Protein AF-A0A3R8QRS7-F1 (afdb_monomer)

InterPro domains:
  IPR010985 Ribbon-helix-helix [SSF47598] (31-75)
  IPR013321 Arc-type ribbon-helix-helix [G3DSA:1.10.1220.10] (29-71)

Sequence (79 aa):
MPKNTDKLGAAMGRNPRSAGKGFASSFAEKPVVETVRLAIDLDKDFHRRLKIAAAEHGISQRDLVLNAIQKAYPELRNK

Foldseek 3Di:
DDDDDDDDPDDDDDDPPDDPPPPPPPPVPDPPDDDDDDDDDDDPVVVVVLVVVCVVVVHDSVVVVVVVCCVVPVVPVDD

Mean predicted aligned error: 16.5 Å

Solvent-accessible surface area (backbone atoms only — not comparable to full-atom values): 5606 Å² total; per-residue (Å²): 137,89,83,78,90,82,89,88,85,88,76,88,77,89,77,78,82,75,80,81,77,73,79,78,70,80,70,68,80,67,81,82,69,88,75,87,88,83,89,77,94,65,58,72,68,58,52,50,49,46,51,50,53,14,56,77,69,74,47,50,58,66,54,50,51,49,54,51,47,36,70,76,38,62,83,70,69,70,130

Structure (mmCIF, N/CA/C/O backbone):
data_AF-A0A3R8QRS7-F1
#
_entry.id   AF-A0A3R8QRS7-F1
#
loop_
_atom_site.group_PDB
_atom_site.id
_atom_site.type_symbol
_atom_site.label_atom_id
_atom_site.label_alt_id
_atom_site.label_comp_id
_atom_site.label_asym_id
_atom_site.label_entity_id
_atom_site.label_seq_id
_atom_site.pdbx_PDB_ins_code
_atom_site.Cartn_x
_atom_site.Cartn_y
_atom_site.Cartn_z
_atom_site.occupancy
_atom_site.B_iso_or_equiv
_atom_site.auth_seq_id
_atom_site.auth_comp_id
_atom_site.auth_asym_id
_atom_site.auth_atom_id
_atom_site.pdbx_PDB_model_num
ATOM 1 N N . MET A 1 1 ? 45.271 -43.605 54.244 1.00 41.50 1 MET A N 1
ATOM 2 C CA . MET A 1 1 ? 45.504 -42.433 55.117 1.00 41.50 1 MET A CA 1
ATOM 3 C C . MET A 1 1 ? 45.390 -41.166 54.274 1.00 41.50 1 MET A C 1
ATOM 5 O O . MET A 1 1 ? 46.102 -41.095 53.278 1.00 41.50 1 MET A O 1
ATOM 9 N N . PRO A 1 2 ? 44.481 -40.227 54.590 1.00 43.91 2 PRO A N 1
ATOM 10 C CA . PRO A 1 2 ? 44.296 -38.991 53.826 1.00 43.91 2 PRO A CA 1
ATOM 11 C C . PRO A 1 2 ? 45.296 -37.911 54.280 1.00 43.91 2 PRO A C 1
ATOM 13 O O . PRO A 1 2 ? 45.610 -37.827 55.465 1.00 43.91 2 PRO A O 1
ATOM 16 N N . LYS A 1 3 ? 45.806 -37.094 53.347 1.00 53.22 3 LYS A N 1
ATOM 17 C CA . LYS A 1 3 ? 46.668 -35.938 53.645 1.00 53.22 3 LYS A CA 1
ATOM 18 C C . LYS A 1 3 ? 45.871 -34.635 53.519 1.00 53.22 3 LYS A C 1
ATOM 20 O O . LYS A 1 3 ? 45.470 -34.265 52.424 1.00 53.22 3 LYS A O 1
ATOM 25 N N . ASN A 1 4 ? 45.664 -34.025 54.684 1.00 52.91 4 ASN A N 1
ATOM 26 C CA . ASN A 1 4 ? 45.436 -32.622 55.035 1.00 52.91 4 ASN A CA 1
ATOM 27 C C . ASN A 1 4 ? 44.920 -31.644 53.970 1.00 52.91 4 ASN A C 1
ATOM 29 O O . ASN A 1 4 ? 45.630 -31.222 53.060 1.00 52.91 4 ASN A O 1
ATOM 33 N N . THR A 1 5 ? 43.711 -31.165 54.254 1.00 54.91 5 THR A N 1
ATOM 34 C CA . THR A 1 5 ? 43.302 -29.770 54.112 1.00 54.91 5 THR A CA 1
ATOM 35 C C . THR A 1 5 ? 44.298 -28.847 54.816 1.00 54.91 5 THR A C 1
ATOM 37 O O . THR A 1 5 ? 44.720 -29.139 55.931 1.00 54.91 5 THR A O 1
ATOM 40 N N . ASP A 1 6 ? 44.688 -27.750 54.174 1.00 51.81 6 ASP A N 1
ATOM 41 C CA . ASP A 1 6 ? 44.518 -26.399 54.722 1.00 51.81 6 ASP A CA 1
ATOM 42 C C . ASP A 1 6 ? 45.324 -25.378 53.925 1.00 51.81 6 ASP A C 1
ATOM 44 O O . ASP A 1 6 ? 46.467 -25.605 53.538 1.00 51.81 6 ASP A O 1
ATOM 48 N N . LYS A 1 7 ? 44.710 -24.199 53.804 1.00 58.28 7 LYS A N 1
ATOM 49 C CA . LYS A 1 7 ? 45.216 -22.960 53.202 1.00 58.28 7 LYS A CA 1
ATOM 50 C C . LYS A 1 7 ? 45.119 -22.920 51.684 1.00 58.28 7 LYS A C 1
ATOM 52 O O . LYS A 1 7 ? 45.997 -23.393 50.987 1.00 58.28 7 LYS A O 1
ATOM 57 N N . LEU A 1 8 ? 44.058 -22.272 51.203 1.00 50.91 8 LEU A N 1
ATOM 58 C CA . LEU A 1 8 ? 44.107 -21.199 50.196 1.00 50.91 8 LEU A CA 1
ATOM 59 C C . LEU A 1 8 ? 42.707 -20.560 50.082 1.00 50.91 8 LEU A C 1
ATOM 61 O O . LEU A 1 8 ? 42.110 -20.449 49.019 1.00 50.91 8 LEU A O 1
ATOM 65 N N . GLY A 1 9 ? 42.156 -20.154 51.227 1.00 48.16 9 GLY A N 1
ATOM 66 C CA . GLY A 1 9 ? 41.053 -19.204 51.301 1.00 48.16 9 GLY A CA 1
ATOM 67 C C . GLY A 1 9 ? 41.589 -17.932 51.938 1.00 48.16 9 GLY A C 1
ATOM 68 O O . GLY A 1 9 ? 41.828 -17.949 53.138 1.00 48.16 9 GLY A O 1
ATOM 69 N N . ALA A 1 10 ? 41.842 -16.901 51.123 1.00 54.22 10 ALA A N 1
ATOM 70 C CA . ALA A 1 10 ? 41.949 -15.471 51.474 1.00 54.22 10 ALA A CA 1
ATOM 71 C C . ALA A 1 10 ? 42.914 -14.727 50.531 1.00 54.22 10 ALA A C 1
ATOM 73 O O . ALA A 1 10 ? 44.008 -14.334 50.920 1.00 54.22 10 ALA A O 1
ATOM 74 N N . ALA A 1 11 ? 42.491 -14.495 49.291 1.00 53.47 11 ALA A N 1
ATOM 75 C CA . ALA A 1 11 ? 42.923 -13.338 48.505 1.00 53.47 11 ALA A CA 1
ATOM 76 C C . ALA A 1 11 ? 41.834 -13.090 47.449 1.00 53.47 11 ALA A C 1
ATOM 78 O O . ALA A 1 11 ? 41.582 -13.938 46.606 1.00 53.47 11 ALA A O 1
ATOM 79 N N . MET A 1 12 ? 40.964 -12.103 47.669 1.00 51.75 12 MET A N 1
ATOM 80 C CA . MET A 1 12 ? 41.031 -10.814 46.962 1.00 51.75 12 MET A CA 1
ATOM 81 C C . MET A 1 12 ? 40.704 -10.958 45.462 1.00 51.75 12 MET A C 1
ATOM 83 O O . MET A 1 12 ? 41.461 -11.555 44.721 1.00 51.75 12 MET A O 1
ATOM 87 N N . GLY A 1 13 ? 39.617 -10.430 44.911 1.00 44.59 13 GLY A N 1
ATOM 88 C CA . GLY A 1 13 ? 38.603 -9.541 45.445 1.00 44.59 13 GLY A CA 1
ATOM 89 C C . 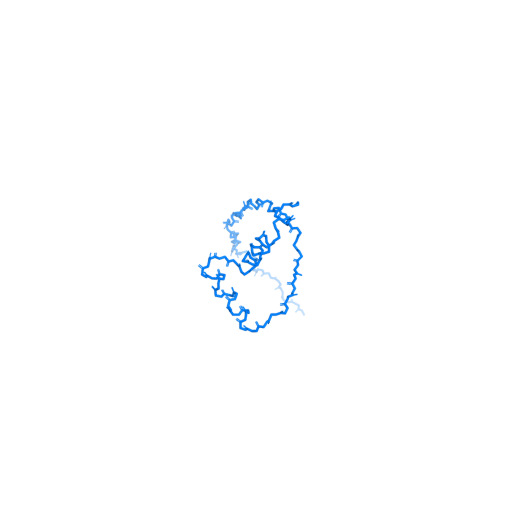GLY A 1 13 ? 37.352 -9.616 44.570 1.00 44.59 13 GLY A C 1
ATOM 90 O O . GLY A 1 13 ? 37.402 -9.891 43.372 1.00 44.59 13 GLY A O 1
ATOM 91 N N . ARG A 1 14 ? 36.203 -9.406 45.208 1.00 52.72 14 ARG A N 1
ATOM 92 C CA . ARG A 1 14 ? 34.923 -9.211 44.535 1.00 52.72 14 ARG A CA 1
ATOM 93 C C . ARG A 1 14 ? 35.008 -7.883 43.786 1.00 52.72 14 ARG A C 1
ATOM 95 O O . ARG A 1 14 ? 35.078 -6.845 44.431 1.00 52.72 14 ARG A O 1
ATOM 102 N N . ASN A 1 15 ? 34.973 -7.915 42.457 1.00 51.31 15 ASN A N 1
ATOM 103 C CA . ASN A 1 15 ? 34.582 -6.753 41.665 1.00 51.31 15 ASN A CA 1
ATOM 104 C C . ASN A 1 15 ? 33.049 -6.756 41.566 1.00 51.31 15 ASN A C 1
ATOM 106 O O . ASN A 1 15 ? 32.515 -7.455 40.701 1.00 51.31 15 ASN A O 1
ATOM 110 N N . PRO A 1 16 ? 32.300 -5.997 42.390 1.00 51.72 16 PRO A N 1
ATOM 111 C CA . PRO A 1 16 ? 30.973 -5.598 41.969 1.00 51.72 16 PRO A CA 1
ATOM 112 C C . PRO A 1 16 ? 31.189 -4.640 40.799 1.00 51.72 16 PRO A C 1
ATOM 114 O O . PRO A 1 16 ? 31.676 -3.523 40.977 1.00 51.72 16 PRO A O 1
ATOM 117 N N . ARG A 1 17 ? 30.901 -5.093 39.575 1.00 52.50 17 ARG A N 1
ATOM 118 C CA . ARG A 1 17 ? 30.801 -4.178 38.440 1.00 52.50 17 ARG A CA 1
ATOM 119 C C . ARG A 1 17 ? 29.726 -3.154 38.785 1.00 52.50 17 ARG A C 1
ATOM 121 O O . ARG A 1 17 ? 28.536 -3.449 38.815 1.00 52.50 17 ARG A O 1
ATOM 128 N N . SER A 1 18 ? 30.230 -1.978 39.125 1.00 50.16 18 SER A N 1
ATOM 129 C CA . SER A 1 18 ? 29.517 -0.748 39.383 1.00 50.16 18 SER A CA 1
ATOM 130 C C . SER A 1 18 ? 28.549 -0.433 38.241 1.00 50.16 18 SER A C 1
ATOM 132 O O . SER A 1 18 ? 28.925 -0.457 37.071 1.00 50.16 18 SER A O 1
ATOM 134 N N . ALA A 1 19 ? 27.314 -0.128 38.635 1.00 52.56 19 ALA A N 1
ATOM 135 C CA . ALA A 1 19 ? 26.437 0.864 38.026 1.00 52.56 19 ALA A CA 1
ATOM 136 C C . ALA A 1 19 ? 26.204 0.786 36.505 1.00 52.56 19 ALA A C 1
ATOM 138 O O . ALA A 1 19 ? 26.585 1.675 35.750 1.00 52.56 19 ALA A O 1
ATOM 139 N N . GLY A 1 20 ? 25.400 -0.187 36.080 1.00 41.47 20 GLY A N 1
ATOM 140 C CA . GLY A 1 20 ? 24.457 0.045 34.988 1.00 41.47 20 GLY A CA 1
ATOM 141 C C . GLY A 1 20 ? 23.137 0.517 35.582 1.00 41.47 20 GLY A C 1
ATOM 142 O O . GLY A 1 20 ? 22.264 -0.302 35.850 1.00 41.47 20 GLY A O 1
ATOM 143 N N . LYS A 1 21 ? 23.003 1.819 35.857 1.00 53.31 21 LYS A N 1
ATOM 144 C CA . LYS A 1 21 ? 21.722 2.438 36.214 1.00 53.31 21 LYS A CA 1
ATOM 145 C C . LYS A 1 21 ? 20.824 2.263 34.990 1.00 53.31 21 LYS A C 1
ATOM 147 O O . LYS A 1 21 ? 20.958 3.003 34.021 1.00 53.31 21 LYS A O 1
ATOM 152 N N . GLY A 1 22 ? 20.026 1.195 34.988 1.00 48.97 22 GLY A N 1
ATOM 153 C CA . GLY A 1 22 ? 19.099 0.894 33.909 1.00 48.97 22 GLY A CA 1
ATOM 154 C C . GLY A 1 22 ? 18.260 2.135 33.666 1.00 48.97 22 GLY A C 1
ATOM 155 O O . GLY A 1 22 ? 17.605 2.629 34.585 1.00 48.97 22 GLY A O 1
ATOM 156 N N . PHE A 1 23 ? 18.348 2.681 32.457 1.00 53.09 23 PHE A N 1
ATOM 157 C CA . PHE A 1 23 ? 17.407 3.681 31.997 1.00 53.09 23 PHE A CA 1
ATOM 158 C C . PHE A 1 23 ? 16.032 3.028 32.102 1.00 53.09 23 PHE A C 1
ATOM 1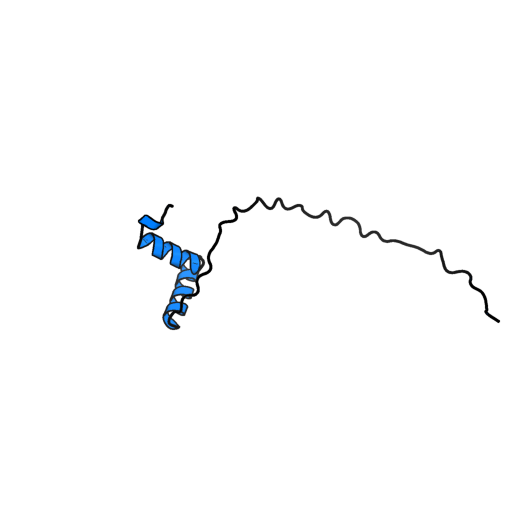60 O O . PHE A 1 23 ? 15.678 2.184 31.282 1.00 53.09 23 PHE A O 1
ATOM 167 N N . ALA A 1 24 ? 15.278 3.377 33.142 1.00 50.44 24 ALA A N 1
ATOM 168 C CA . ALA A 1 24 ? 13.845 3.179 33.158 1.00 50.44 24 ALA A CA 1
ATOM 169 C C . ALA A 1 24 ? 13.305 4.118 32.081 1.00 50.44 24 ALA A C 1
ATOM 171 O O . ALA A 1 24 ? 12.926 5.257 32.353 1.00 50.44 24 ALA A O 1
ATOM 172 N N . SER A 1 25 ? 13.368 3.678 30.822 1.00 49.50 25 SER A N 1
ATOM 173 C CA . SER A 1 25 ? 12.556 4.275 29.787 1.00 49.50 25 SER A CA 1
ATOM 174 C C . SER A 1 25 ? 11.134 4.072 30.268 1.00 49.50 25 SER A C 1
ATOM 176 O O . SER A 1 25 ? 10.648 2.942 30.329 1.00 49.50 25 SER A O 1
ATOM 178 N N . SER A 1 26 ? 10.510 5.171 30.675 1.00 48.62 26 SER A N 1
ATOM 179 C CA . SER A 1 26 ? 9.072 5.347 30.611 1.00 48.62 26 SER A CA 1
ATOM 180 C C . SER A 1 26 ? 8.647 4.886 29.216 1.00 48.62 26 SER A C 1
ATOM 182 O O . SER A 1 26 ? 8.698 5.628 28.235 1.00 48.62 26 SER A O 1
ATOM 184 N N . PHE A 1 27 ? 8.341 3.595 29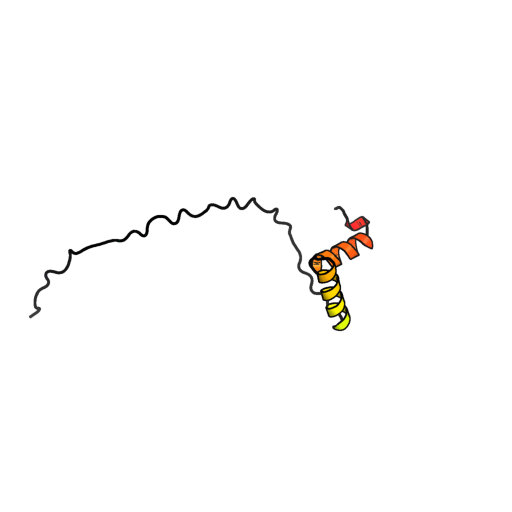.095 1.00 52.97 27 PHE A N 1
ATOM 185 C CA . PHE A 1 27 ? 7.495 3.104 28.037 1.00 52.97 27 PHE A CA 1
ATOM 186 C C . PHE A 1 27 ? 6.154 3.712 28.396 1.00 52.97 27 PHE A C 1
ATOM 188 O O . PHE A 1 27 ? 5.404 3.139 29.178 1.00 52.97 27 PHE A O 1
ATOM 195 N N . ALA A 1 28 ? 5.904 4.924 27.894 1.00 60.22 28 ALA A N 1
ATOM 196 C CA . ALA A 1 28 ? 4.548 5.404 27.732 1.00 60.22 28 ALA A CA 1
ATOM 197 C C . ALA A 1 28 ? 3.773 4.212 27.174 1.00 60.22 28 ALA A C 1
ATOM 199 O O . ALA A 1 28 ? 4.177 3.681 26.131 1.00 60.22 28 ALA A O 1
ATOM 200 N N . GLU A 1 29 ? 2.792 3.720 27.934 1.00 56.03 29 GLU A N 1
ATOM 201 C CA . GLU A 1 29 ? 1.925 2.626 27.519 1.00 56.03 29 GLU A CA 1
ATOM 202 C C . GLU A 1 29 ? 1.370 3.019 26.158 1.00 56.03 29 GLU A C 1
ATOM 204 O O . GLU A 1 29 ? 0.478 3.858 26.035 1.00 56.03 29 GLU A O 1
ATOM 209 N N . LYS A 1 30 ? 1.995 2.497 25.100 1.00 55.16 30 LYS A N 1
ATOM 210 C CA . LYS A 1 30 ? 1.494 2.703 23.755 1.00 55.16 30 LYS A CA 1
ATOM 211 C C . LYS A 1 30 ? 0.130 2.033 23.767 1.00 55.16 30 LYS A C 1
ATOM 213 O O . LYS A 1 30 ? 0.079 0.862 24.155 1.00 55.16 30 LYS A O 1
ATOM 218 N N . PRO A 1 31 ? -0.945 2.741 23.388 1.00 53.44 31 PRO A N 1
ATOM 219 C CA . PRO A 1 31 ? -2.268 2.148 23.363 1.00 53.44 31 PRO A CA 1
ATOM 220 C C . PRO A 1 31 ? -2.176 0.850 22.568 1.00 53.44 31 PRO A C 1
ATOM 222 O O . PRO A 1 31 ? -1.734 0.843 21.414 1.00 53.44 31 PRO A O 1
ATOM 225 N N . VAL A 1 32 ? -2.494 -0.260 23.235 1.00 58.91 32 VAL A N 1
ATOM 226 C CA . VAL A 1 32 ? -2.490 -1.586 22.628 1.00 58.91 32 VAL A CA 1
ATOM 227 C C . VAL A 1 32 ? -3.706 -1.626 21.719 1.00 58.91 32 VAL A C 1
ATOM 229 O O . VAL A 1 32 ? -4.798 -2.003 22.122 1.00 58.91 32 VAL A O 1
ATOM 232 N N . VAL A 1 33 ? -3.535 -1.141 20.493 1.00 65.94 33 VAL A N 1
ATOM 233 C CA . VAL A 1 33 ? -4.547 -1.301 19.457 1.00 65.94 33 VAL A CA 1
ATOM 234 C C . VAL A 1 33 ? -4.509 -2.767 19.057 1.00 65.94 33 VAL A C 1
ATOM 236 O O . VAL A 1 33 ? -3.494 -3.244 18.536 1.00 65.94 33 VAL A O 1
ATOM 239 N N . GLU A 1 34 ? -5.594 -3.492 19.323 1.00 76.88 34 GLU A N 1
ATOM 240 C CA . GLU A 1 34 ? -5.764 -4.842 18.799 1.00 76.88 34 GLU A CA 1
ATOM 241 C C . GLU A 1 34 ? -5.644 -4.782 17.275 1.00 76.88 34 GLU A C 1
ATOM 243 O O . GLU A 1 34 ? -6.406 -4.107 16.583 1.00 76.88 34 GLU A O 1
ATOM 248 N N . THR A 1 35 ? -4.616 -5.440 16.744 1.00 75.19 35 THR A N 1
ATOM 249 C CA . THR A 1 35 ? -4.365 -5.477 15.305 1.00 75.19 35 THR A CA 1
ATOM 250 C C . THR A 1 35 ? -4.568 -6.891 14.803 1.00 75.19 35 THR A C 1
ATOM 252 O O . THR A 1 35 ? -3.901 -7.827 15.239 1.00 75.19 35 THR A O 1
ATOM 255 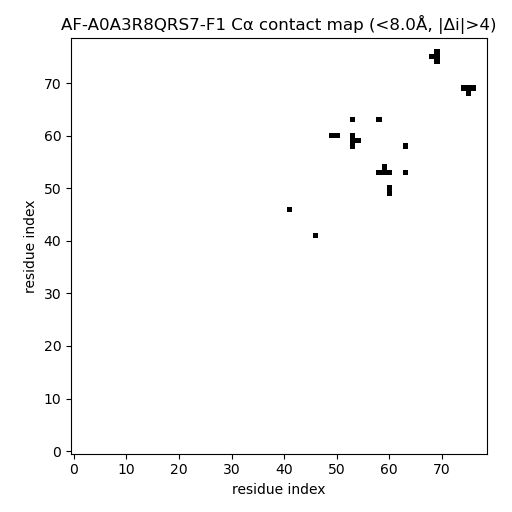N N . VAL A 1 36 ? -5.476 -7.043 13.842 1.00 83.88 36 VAL A N 1
ATOM 256 C CA . VAL A 1 36 ? -5.632 -8.287 13.089 1.00 83.88 36 VAL A CA 1
ATOM 257 C C . VAL A 1 36 ? -4.631 -8.278 11.936 1.00 83.88 36 VAL A C 1
ATOM 259 O O . VAL A 1 36 ? -4.535 -7.302 11.188 1.00 83.88 36 VAL A O 1
ATOM 262 N N . ARG A 1 37 ? -3.859 -9.360 11.792 1.00 86.00 37 ARG A N 1
ATOM 263 C CA . ARG A 1 37 ? -2.962 -9.556 10.646 1.00 86.00 37 ARG A CA 1
ATOM 264 C C . ARG A 1 37 ? -3.719 -10.275 9.537 1.00 86.00 37 ARG A C 1
ATOM 266 O O . ARG A 1 37 ? -4.235 -11.365 9.759 1.00 86.00 37 ARG A O 1
ATOM 273 N N . LEU A 1 38 ? -3.746 -9.671 8.353 1.00 87.38 38 LEU A N 1
ATOM 274 C CA . LEU A 1 38 ? -4.339 -10.250 7.150 1.00 87.38 38 LEU A CA 1
ATOM 275 C C . LEU A 1 38 ? -3.226 -10.615 6.166 1.00 87.38 38 LEU A C 1
ATOM 277 O O . LEU A 1 38 ? -2.319 -9.814 5.933 1.00 87.38 38 LEU A O 1
ATOM 281 N N . ALA A 1 39 ? -3.305 -11.816 5.599 1.00 91.75 39 ALA A N 1
ATOM 282 C CA . ALA A 1 39 ? -2.506 -12.220 4.449 1.00 91.75 39 ALA A CA 1
ATOM 283 C C . ALA A 1 39 ? -3.370 -12.074 3.192 1.00 91.75 39 ALA A C 1
ATOM 285 O O . ALA A 1 39 ? -4.533 -12.472 3.196 1.00 91.75 39 ALA A O 1
ATOM 286 N N . ILE A 1 40 ? -2.814 -11.465 2.147 1.00 89.38 40 ILE A N 1
ATOM 287 C CA . ILE A 1 40 ? -3.499 -11.237 0.875 1.00 89.38 40 ILE A CA 1
ATOM 288 C C . ILE A 1 40 ? -2.560 -11.714 -0.223 1.00 89.38 40 ILE A C 1
ATOM 290 O O . ILE A 1 40 ? -1.415 -11.259 -0.294 1.00 89.38 40 ILE A O 1
ATOM 294 N N . ASP A 1 41 ? -3.051 -12.607 -1.073 1.00 95.19 41 ASP A N 1
ATOM 295 C CA . ASP A 1 41 ? -2.322 -13.026 -2.261 1.00 95.19 41 ASP A CA 1
ATOM 296 C C . ASP A 1 41 ? -2.401 -11.923 -3.319 1.00 95.19 41 ASP A C 1
ATOM 298 O O . ASP A 1 41 ? -3.479 -11.458 -3.689 1.00 95.19 41 ASP A O 1
ATOM 302 N N . LEU A 1 42 ? -1.236 -11.485 -3.790 1.00 94.00 42 LEU A N 1
ATOM 303 C CA . LEU A 1 42 ? -1.088 -10.459 -4.817 1.00 94.00 42 LEU A CA 1
ATOM 304 C C . LEU A 1 42 ? -0.256 -11.023 -5.961 1.00 94.00 42 LEU A C 1
ATOM 306 O O . LEU A 1 42 ? 0.685 -11.791 -5.737 1.00 94.00 42 LEU A O 1
ATOM 310 N N . ASP A 1 43 ? -0.543 -10.588 -7.185 1.00 97.06 43 ASP A N 1
ATOM 311 C CA . ASP A 1 43 ? 0.358 -10.867 -8.291 1.00 97.06 43 ASP A CA 1
ATOM 312 C C . ASP A 1 43 ? 1.731 -10.216 -8.045 1.00 97.06 43 ASP A C 1
ATOM 314 O O . ASP A 1 43 ? 1.875 -9.178 -7.383 1.00 97.06 43 ASP A O 1
ATOM 318 N N . LYS A 1 44 ? 2.777 -10.862 -8.567 1.00 96.75 44 LYS A N 1
ATOM 319 C CA . LYS A 1 44 ? 4.170 -10.485 -8.298 1.00 96.75 44 LYS A CA 1
ATOM 320 C C . LYS A 1 44 ? 4.476 -9.047 -8.728 1.00 96.75 44 LYS A C 1
ATOM 322 O O . LYS A 1 44 ? 5.197 -8.337 -8.020 1.00 96.75 44 LYS A O 1
ATOM 327 N N . ASP A 1 45 ? 3.931 -8.618 -9.862 1.00 97.69 45 ASP A N 1
ATOM 328 C CA . ASP A 1 45 ? 4.204 -7.301 -10.433 1.00 97.69 45 ASP A CA 1
ATOM 329 C C . ASP A 1 45 ? 3.467 -6.195 -9.680 1.00 97.69 45 ASP A C 1
ATOM 331 O O . ASP A 1 45 ? 4.021 -5.118 -9.443 1.00 97.69 45 ASP A O 1
ATOM 335 N N . PHE A 1 46 ? 2.242 -6.451 -9.233 1.00 96.44 46 PHE A N 1
ATOM 336 C CA . PHE A 1 46 ? 1.503 -5.556 -8.358 1.00 96.44 46 PHE A CA 1
ATOM 337 C C . PHE A 1 46 ? 2.172 -5.422 -6.996 1.00 96.44 46 PHE A C 1
ATOM 339 O O . PHE A 1 46 ? 2.396 -4.299 -6.553 1.00 96.44 46 PHE A O 1
ATOM 346 N N . HIS A 1 47 ? 2.600 -6.521 -6.369 1.00 96.12 47 HIS A N 1
ATOM 347 C CA . HIS A 1 47 ? 3.356 -6.455 -5.116 1.00 96.12 47 HIS A CA 1
ATOM 348 C C . HIS A 1 47 ? 4.655 -5.640 -5.267 1.00 96.12 47 HIS A C 1
ATOM 350 O O . HIS A 1 47 ? 4.991 -4.840 -4.389 1.00 96.12 47 HIS A O 1
ATOM 356 N N . ARG A 1 48 ? 5.370 -5.769 -6.397 1.00 97.75 48 ARG A N 1
ATOM 357 C CA . ARG A 1 48 ? 6.546 -4.931 -6.691 1.00 97.75 48 ARG A CA 1
ATOM 358 C C . ARG A 1 48 ? 6.176 -3.452 -6.814 1.00 97.75 48 ARG A C 1
ATOM 360 O O . ARG A 1 48 ? 6.853 -2.616 -6.219 1.00 97.75 48 ARG A O 1
ATOM 367 N N . ARG A 1 49 ? 5.121 -3.121 -7.564 1.00 97.75 49 ARG A N 1
ATOM 368 C CA . ARG A 1 49 ? 4.649 -1.734 -7.723 1.00 97.75 49 ARG A CA 1
ATOM 369 C C . ARG A 1 49 ? 4.193 -1.130 -6.397 1.00 97.75 49 ARG A C 1
ATOM 371 O O . ARG A 1 49 ? 4.552 0.004 -6.106 1.00 97.75 49 ARG A O 1
ATOM 378 N N . LEU A 1 50 ? 3.491 -1.903 -5.568 1.00 96.62 50 LEU A N 1
ATOM 379 C CA . LEU A 1 50 ? 3.068 -1.491 -4.231 1.00 96.62 50 LEU A CA 1
ATOM 380 C C . LEU A 1 50 ? 4.271 -1.135 -3.349 1.00 96.62 50 LEU A C 1
ATOM 382 O O . LEU A 1 50 ? 4.265 -0.104 -2.680 1.00 96.62 50 LEU A O 1
ATOM 386 N N . LYS A 1 51 ? 5.325 -1.962 -3.380 1.00 97.38 51 LYS A N 1
ATOM 387 C CA . LYS A 1 51 ? 6.583 -1.690 -2.671 1.00 97.38 51 LYS A CA 1
ATOM 388 C C . LYS A 1 51 ? 7.243 -0.389 -3.114 1.00 97.38 51 LYS A C 1
ATOM 390 O O . LYS A 1 51 ? 7.680 0.374 -2.259 1.00 97.38 51 LYS A O 1
ATOM 395 N N . ILE A 1 52 ? 7.320 -0.155 -4.424 1.00 98.25 52 ILE A N 1
ATOM 396 C CA . ILE A 1 52 ? 7.924 1.060 -4.987 1.00 98.25 52 ILE A CA 1
ATOM 397 C C . ILE A 1 52 ? 7.114 2.290 -4.569 1.00 98.25 52 ILE A C 1
ATOM 399 O O . ILE A 1 52 ? 7.680 3.204 -3.983 1.00 98.25 52 ILE A O 1
ATOM 403 N N . ALA A 1 53 ? 5.794 2.267 -4.762 1.00 97.88 53 ALA A N 1
ATOM 404 C CA . ALA A 1 53 ? 4.921 3.381 -4.400 1.00 97.88 53 ALA A CA 1
ATOM 405 C C . ALA A 1 53 ? 5.000 3.717 -2.901 1.00 97.88 53 ALA A C 1
ATOM 407 O O . ALA A 1 53 ? 5.084 4.881 -2.520 1.00 97.88 53 ALA A O 1
ATOM 408 N N . ALA A 1 54 ? 5.025 2.705 -2.027 1.00 97.62 54 ALA A N 1
ATOM 409 C CA . ALA A 1 54 ? 5.169 2.929 -0.589 1.00 97.62 54 ALA A CA 1
ATOM 410 C C . ALA A 1 54 ? 6.498 3.632 -0.252 1.00 97.62 54 ALA A C 1
ATOM 412 O O . ALA A 1 54 ? 6.511 4.570 0.545 1.00 97.62 54 ALA A O 1
ATOM 413 N N . ALA A 1 55 ? 7.593 3.226 -0.905 1.00 97.69 55 ALA A N 1
ATOM 414 C CA . ALA A 1 55 ? 8.903 3.848 -0.737 1.00 97.69 55 ALA A CA 1
ATOM 415 C C . ALA A 1 55 ? 8.944 5.293 -1.264 1.00 97.69 55 ALA A C 1
ATOM 417 O O . ALA A 1 55 ? 9.476 6.163 -0.580 1.00 97.69 55 ALA A O 1
ATOM 418 N N . GLU A 1 56 ? 8.345 5.565 -2.427 1.0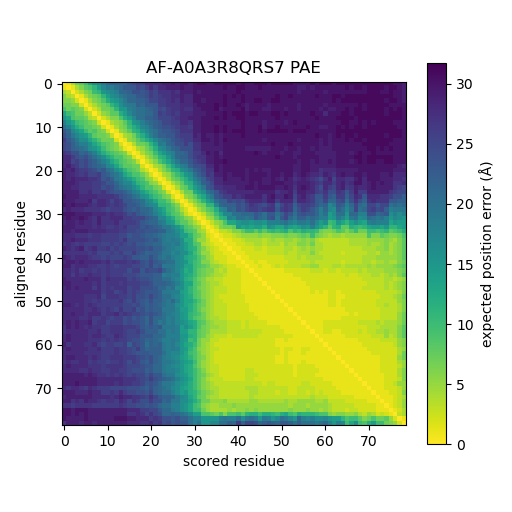0 97.88 56 GLU A N 1
ATOM 419 C CA . GLU A 1 56 ? 8.237 6.917 -3.001 1.00 97.88 56 GLU A CA 1
ATOM 420 C C . GLU A 1 56 ? 7.477 7.880 -2.079 1.00 97.88 56 GLU A C 1
ATOM 422 O O . GLU A 1 56 ? 7.835 9.050 -1.964 1.00 97.88 56 GLU A O 1
ATOM 427 N N . HIS A 1 57 ? 6.460 7.380 -1.375 1.00 95.81 57 HIS A N 1
ATOM 428 C CA . HIS A 1 57 ? 5.689 8.152 -0.402 1.00 95.81 57 HIS A CA 1
ATOM 429 C C . HIS A 1 57 ? 6.301 8.178 1.009 1.00 95.81 57 HIS A C 1
ATOM 431 O O . HIS A 1 57 ? 5.761 8.853 1.884 1.00 95.81 57 HIS A O 1
ATOM 437 N N . GLY A 1 58 ? 7.402 7.459 1.256 1.00 97.00 58 GLY A N 1
ATOM 438 C CA . GLY A 1 58 ? 8.045 7.394 2.573 1.00 97.00 58 GLY A CA 1
ATOM 439 C C . GLY A 1 58 ? 7.183 6.746 3.665 1.00 97.00 58 GLY A C 1
ATOM 440 O O . GLY A 1 58 ? 7.374 7.038 4.844 1.00 97.00 58 GLY A O 1
ATOM 441 N N . ILE A 1 59 ? 6.232 5.884 3.293 1.00 97.19 59 ILE A N 1
ATOM 442 C CA . ILE A 1 59 ? 5.306 5.211 4.218 1.00 97.19 59 ILE A CA 1
ATOM 443 C C . ILE A 1 59 ? 5.415 3.690 4.115 1.00 97.19 59 ILE A C 1
ATOM 445 O O . ILE A 1 59 ? 6.017 3.141 3.191 1.00 97.19 59 ILE A O 1
ATOM 449 N N . SER A 1 60 ? 4.821 2.970 5.068 1.00 95.94 60 SER A N 1
ATOM 450 C CA . SER A 1 60 ? 4.762 1.512 4.972 1.00 95.94 60 SER A CA 1
ATOM 451 C C . SER A 1 60 ? 3.757 1.065 3.900 1.00 95.94 60 SER A C 1
ATOM 453 O O . SER A 1 60 ? 2.782 1.755 3.605 1.00 95.94 60 SER A O 1
ATOM 455 N N . GLN A 1 61 ? 3.945 -0.139 3.346 1.00 94.88 61 GLN A N 1
ATOM 456 C CA . GLN A 1 61 ? 2.956 -0.745 2.438 1.00 94.88 61 GLN A CA 1
ATOM 457 C C . GLN A 1 61 ? 1.576 -0.871 3.104 1.00 94.88 61 GLN A C 1
ATOM 459 O O . GLN A 1 61 ? 0.559 -0.676 2.445 1.00 94.88 61 GLN A O 1
ATOM 464 N N . ARG A 1 62 ? 1.541 -1.160 4.415 1.00 93.00 62 ARG A N 1
ATOM 465 C CA . ARG A 1 62 ? 0.303 -1.211 5.203 1.00 93.00 62 ARG A CA 1
ATOM 466 C C . ARG A 1 62 ? -0.402 0.141 5.182 1.00 93.00 62 ARG A C 1
ATOM 468 O O . ARG A 1 62 ? -1.595 0.181 4.907 1.00 93.00 62 ARG A O 1
ATOM 475 N N . ASP A 1 63 ? 0.320 1.220 5.459 1.00 94.50 63 ASP A N 1
ATOM 476 C CA . ASP A 1 63 ? -0.272 2.559 5.521 1.00 94.50 63 ASP A CA 1
ATOM 477 C C . ASP A 1 63 ? -0.741 3.012 4.143 1.00 94.50 63 ASP A C 1
ATOM 479 O O . ASP A 1 63 ? -1.818 3.584 4.023 1.00 94.50 63 ASP A O 1
ATOM 483 N N . LEU A 1 64 ? 0.010 2.687 3.087 1.00 96.06 64 LEU A N 1
ATOM 484 C CA . LEU A 1 64 ? -0.416 2.955 1.716 1.00 96.06 64 LEU A CA 1
ATOM 485 C C . LEU A 1 64 ? -1.751 2.262 1.398 1.00 96.06 64 LEU A C 1
ATOM 487 O O . LEU A 1 64 ? -2.660 2.898 0.864 1.00 96.06 64 LEU A O 1
ATOM 491 N N . VAL A 1 65 ? -1.891 0.983 1.762 1.00 94.31 65 VAL A N 1
ATOM 492 C CA . VAL A 1 65 ? -3.135 0.219 1.576 1.00 94.31 65 VAL A CA 1
ATOM 493 C C . VAL A 1 65 ? -4.269 0.792 2.426 1.00 94.31 65 VAL A C 1
ATOM 495 O O . VAL A 1 65 ? -5.362 1.004 1.909 1.00 94.31 65 VAL A O 1
ATOM 498 N N . LEU A 1 66 ? -4.026 1.094 3.704 1.00 92.44 66 LEU A N 1
ATOM 499 C CA . LEU A 1 66 ? -5.040 1.678 4.588 1.00 92.44 66 LEU A CA 1
ATOM 500 C C . LEU A 1 66 ? -5.514 3.045 4.086 1.00 92.44 66 LEU A C 1
ATOM 502 O O . LEU A 1 66 ? -6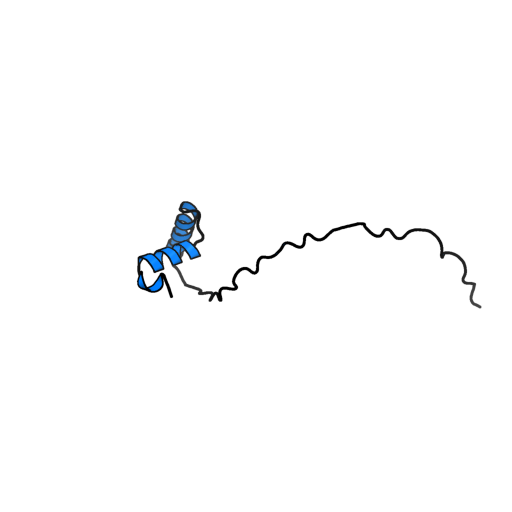.716 3.288 4.037 1.00 92.44 66 LEU A O 1
ATOM 506 N N . ASN A 1 67 ? -4.596 3.903 3.639 1.00 93.62 67 ASN A N 1
ATOM 507 C CA . ASN A 1 67 ? -4.925 5.201 3.056 1.00 93.62 67 ASN A CA 1
ATOM 508 C C . ASN A 1 67 ? -5.758 5.044 1.778 1.00 93.62 67 ASN A C 1
ATOM 510 O O . ASN A 1 67 ? -6.723 5.782 1.572 1.00 93.62 67 ASN A O 1
ATOM 514 N N . ALA A 1 68 ? -5.415 4.073 0.925 1.00 93.75 68 ALA A N 1
ATOM 515 C CA . ALA A 1 68 ? -6.185 3.774 -0.278 1.00 93.75 68 ALA A CA 1
ATOM 516 C C . ALA A 1 68 ? -7.601 3.278 0.058 1.00 93.75 68 ALA A C 1
ATOM 518 O O . ALA A 1 68 ? -8.566 3.758 -0.535 1.00 93.75 68 ALA A O 1
ATOM 519 N N . ILE A 1 69 ? -7.739 2.384 1.045 1.00 93.62 69 ILE A N 1
ATOM 520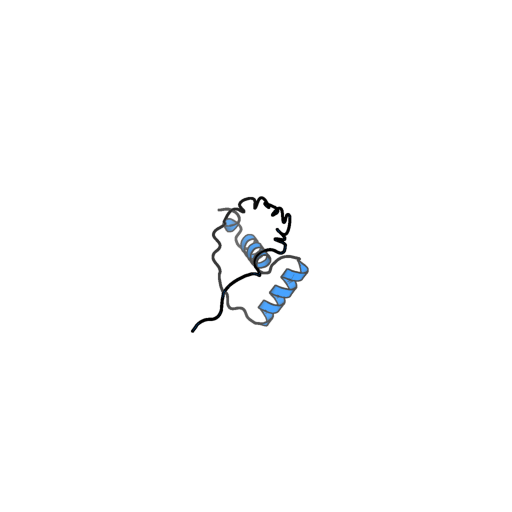 C CA . ILE A 1 69 ? -9.036 1.890 1.529 1.00 93.62 69 ILE A CA 1
ATOM 521 C C . ILE A 1 69 ? -9.869 3.042 2.094 1.00 93.62 69 ILE A C 1
ATOM 523 O O 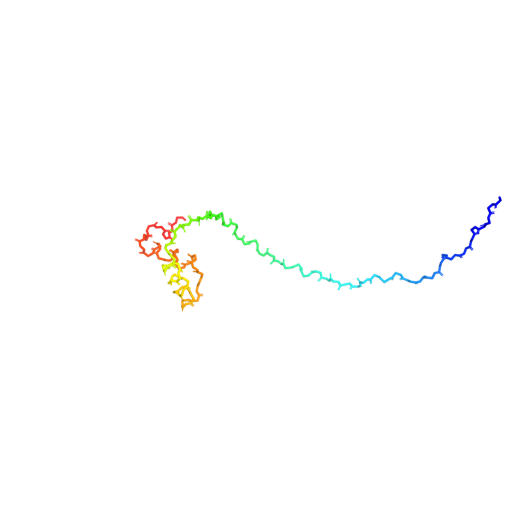. ILE A 1 69 ? -11.013 3.201 1.694 1.00 93.62 69 ILE A O 1
ATOM 527 N N . GLN A 1 70 ? -9.305 3.889 2.956 1.00 93.44 70 GLN A N 1
ATOM 528 C CA . GLN A 1 70 ? -10.018 5.039 3.529 1.00 93.44 70 GLN A CA 1
ATOM 529 C C . GLN A 1 70 ? -10.437 6.069 2.474 1.00 93.44 70 GLN A C 1
ATOM 531 O O . GLN A 1 70 ? -11.446 6.752 2.640 1.00 93.44 70 GLN A O 1
ATOM 536 N N . LYS A 1 71 ? -9.664 6.205 1.391 1.00 93.44 71 LYS A N 1
ATOM 537 C CA . LYS A 1 71 ? -10.019 7.067 0.259 1.00 93.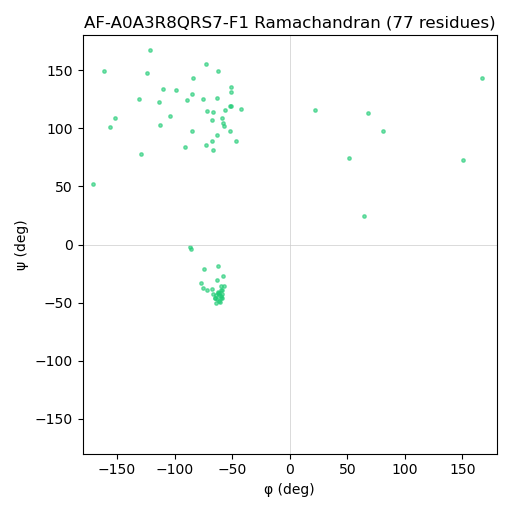44 71 LYS A CA 1
ATOM 538 C C . LYS A 1 71 ? -11.165 6.478 -0.568 1.00 93.44 71 LYS A C 1
ATOM 540 O O . LYS A 1 71 ? -12.004 7.238 -1.040 1.00 93.44 71 LYS A O 1
ATOM 545 N N . ALA A 1 72 ? -11.175 5.160 -0.763 1.00 96.31 72 ALA A N 1
ATOM 546 C CA . ALA A 1 72 ? -12.210 4.455 -1.519 1.00 96.31 72 ALA A CA 1
ATOM 547 C C . ALA A 1 72 ? -13.516 4.279 -0.725 1.00 96.31 72 ALA A C 1
ATOM 549 O O . ALA A 1 72 ? -14.590 4.334 -1.314 1.00 96.31 72 ALA A O 1
ATOM 550 N N . TYR A 1 73 ? -13.406 4.119 0.595 1.00 95.25 73 TYR A N 1
ATOM 551 C CA . TYR A 1 73 ? -14.499 3.857 1.531 1.00 95.25 73 TYR A CA 1
ATOM 552 C C . TYR A 1 73 ? -14.431 4.850 2.705 1.00 95.25 73 TYR A C 1
ATOM 554 O O . TYR A 1 73 ? -13.923 4.516 3.785 1.00 95.25 73 TYR A O 1
ATOM 562 N N . PRO A 1 74 ? -14.880 6.105 2.511 1.00 92.12 74 PRO A N 1
ATOM 563 C CA . PRO A 1 74 ? -14.802 7.153 3.531 1.00 92.12 74 PRO A CA 1
ATOM 564 C C . PRO A 1 74 ? -15.522 6.809 4.842 1.00 92.12 74 PRO A C 1
ATOM 566 O O . PRO A 1 74 ? -15.130 7.288 5.904 1.00 92.12 74 PRO A O 1
ATOM 569 N N . GLU A 1 75 ? -16.545 5.957 4.791 1.00 90.56 75 GLU A N 1
ATOM 570 C CA . GLU A 1 75 ? -17.283 5.446 5.947 1.00 90.56 75 GLU A CA 1
ATOM 571 C C . GLU A 1 75 ? -16.418 4.617 6.912 1.00 90.56 75 GLU A C 1
ATOM 573 O O . GLU A 1 75 ? -16.779 4.451 8.075 1.00 90.56 75 GLU A O 1
ATOM 578 N N . LEU A 1 76 ? -15.256 4.130 6.463 1.00 86.62 76 LEU A N 1
ATOM 579 C CA . LEU A 1 76 ? -14.292 3.403 7.294 1.00 86.62 76 LEU A CA 1
ATOM 580 C C . LEU A 1 76 ? -13.306 4.326 8.028 1.00 86.62 76 LEU A C 1
ATOM 582 O O . LEU A 1 76 ? -12.450 3.843 8.767 1.00 86.62 76 LEU A O 1
ATOM 586 N N . ARG A 1 77 ? -13.376 5.648 7.818 1.00 79.88 77 ARG A N 1
ATOM 587 C CA . ARG A 1 77 ? -12.362 6.596 8.307 1.00 79.88 77 ARG A CA 1
ATOM 588 C C . ARG A 1 77 ? -12.439 6.864 9.810 1.00 79.88 77 ARG A C 1
ATOM 590 O O . ARG A 1 77 ? -11.429 7.267 10.369 1.00 79.88 77 ARG A O 1
ATOM 597 N N . ASN A 1 78 ? -13.584 6.617 10.449 1.00 65.69 78 ASN A N 1
ATOM 598 C CA . ASN A 1 78 ? -13.784 6.749 11.893 1.00 65.69 78 ASN A CA 1
ATOM 599 C C . ASN A 1 78 ? -14.887 5.778 12.356 1.00 65.69 78 ASN A C 1
ATOM 601 O O . ASN A 1 78 ? -16.064 6.003 12.070 1.00 65.69 78 ASN A O 1
ATOM 605 N N . LYS A 1 79 ? -14.510 4.727 13.083 1.00 52.00 79 LYS A N 1
ATOM 606 C CA . LYS A 1 79 ? -15.379 4.029 14.034 1.00 52.00 79 LYS A CA 1
ATOM 607 C C . LYS A 1 79 ? -14.679 3.998 15.380 1.00 52.00 79 LYS A C 1
ATOM 609 O O . LYS A 1 79 ? -13.439 3.834 15.362 1.00 52.00 79 LYS A O 1
#

Radius of gyration: 30.22 Å; Cα contacts (8 Å, |Δi|>4): 13; chains: 1; bounding box: 64×51×66 Å

Organism: NCBI:txid173362

pLDDT: mean 75.17, std 20.96, range [41.47, 98.25]

Secondary structure (DSSP, 8-state):
-------------------------------------------HHHHHHHHHHHHHTTS-HHHHHHHHHHHH-GGGS--